Protein AF-A0A919WTZ7-F1 (afdb_monomer)

Radius of gyration: 22.17 Å; Cα contacts (8 Å, |Δi|>4): 143; chains: 1; bounding box: 46×24×69 Å

Sequence (111 aa):
MKINKNRYLVILMVSIGIIVISSFFIPKETKPSPSTRVIIDNTYRTYIAPMCFDKADVTNWIDETSLKKAKELNYKPHSSCTENALKGEKDTLFTSILRELGILENKWRNW

Mean predicted aligned error: 7.42 Å

Secondary structure (DSSP, 8-state):
----HHHHHHHHHHHHHHHHHHHTTSEEEEPPPTT-EEEEETTTTEEE-GGGGGGS---S-EEEEEHHHHHHTTPEESSHHHHHHSSPEEEEHHHHHHHHTTSS--TTT--

Structure (mmCIF, N/CA/C/O backbone):
data_AF-A0A919WTZ7-F1
#
_entry.id   AF-A0A919WTZ7-F1
#
loop_
_atom_site.group_PDB
_atom_site.id
_atom_site.type_symbol
_atom_site.label_atom_id
_atom_site.label_alt_id
_atom_site.label_comp_id
_atom_site.label_asym_id
_atom_site.label_entity_id
_atom_site.label_seq_id
_atom_site.pdbx_PDB_ins_code
_atom_site.Cartn_x
_atom_site.Cartn_y
_atom_site.Cartn_z
_atom_site.occupancy
_atom_site.B_iso_or_equiv
_atom_site.auth_seq_id
_atom_site.auth_comp_id
_atom_site.auth_asym_id
_atom_site.auth_atom_id
_atom_site.pdbx_PDB_model_num
ATOM 1 N N . MET A 1 1 ? -30.740 15.695 46.207 1.00 50.09 1 MET A N 1
ATOM 2 C CA . MET A 1 1 ? -30.804 14.445 45.416 1.00 50.09 1 MET A CA 1
ATOM 3 C C . MET A 1 1 ? -29.559 13.607 45.723 1.00 50.09 1 MET A C 1
ATOM 5 O O . MET A 1 1 ? -28.498 13.903 45.195 1.00 50.09 1 MET A O 1
ATOM 9 N N . LYS A 1 2 ? -29.634 12.647 46.662 1.00 55.38 2 LYS A N 1
ATOM 10 C CA . LYS A 1 2 ? -28.490 11.800 47.069 1.00 55.38 2 LYS A CA 1
ATOM 11 C C . LYS A 1 2 ? -28.350 10.670 46.043 1.00 55.38 2 LYS A C 1
ATOM 13 O O . LYS A 1 2 ? -29.180 9.768 45.997 1.00 55.38 2 LYS A O 1
ATOM 18 N N . ILE A 1 3 ? -27.376 10.773 45.147 1.00 61.41 3 ILE A N 1
ATOM 19 C CA . ILE A 1 3 ? -27.143 9.767 44.105 1.00 61.41 3 ILE A CA 1
ATOM 20 C C . ILE A 1 3 ? -26.358 8.608 44.743 1.00 61.41 3 ILE A C 1
ATOM 22 O O . ILE A 1 3 ? -25.256 8.807 45.246 1.00 61.41 3 ILE A O 1
ATOM 26 N N . ASN A 1 4 ? -26.942 7.406 44.777 1.00 71.31 4 ASN A N 1
ATOM 27 C CA . ASN A 1 4 ? -26.330 6.217 45.390 1.00 71.31 4 ASN A CA 1
ATOM 28 C C . ASN A 1 4 ? -25.022 5.823 44.678 1.00 71.31 4 ASN A C 1
ATOM 30 O O . ASN A 1 4 ? -24.933 5.922 43.456 1.00 71.31 4 ASN A O 1
ATOM 34 N N . LYS A 1 5 ? -24.034 5.292 45.412 1.00 75.56 5 LYS A N 1
ATOM 35 C CA . LYS A 1 5 ? -22.731 4.835 44.877 1.00 75.56 5 LYS A CA 1
ATOM 36 C C . LYS A 1 5 ? -22.863 3.911 43.649 1.00 75.56 5 LYS A C 1
ATOM 38 O O . LYS A 1 5 ? -22.118 4.066 42.687 1.00 75.56 5 LYS A O 1
ATOM 43 N N . ASN A 1 6 ? -23.872 3.035 43.621 1.00 77.56 6 ASN A N 1
ATOM 44 C CA . ASN A 1 6 ? -24.160 2.176 42.461 1.00 77.56 6 ASN A CA 1
ATOM 45 C C . ASN A 1 6 ? -24.584 2.958 41.209 1.00 77.56 6 ASN A C 1
ATOM 47 O O . ASN A 1 6 ? -24.264 2.547 40.101 1.00 77.56 6 ASN A O 1
ATOM 51 N N . ARG A 1 7 ? -25.261 4.103 41.359 1.00 84.06 7 ARG A N 1
ATOM 52 C CA . ARG A 1 7 ? -25.611 4.968 40.223 1.00 84.06 7 ARG A CA 1
ATOM 53 C C . ARG A 1 7 ? -24.376 5.635 39.620 1.00 84.06 7 ARG A C 1
ATOM 55 O O . ARG A 1 7 ? -24.308 5.741 38.404 1.00 84.06 7 ARG A O 1
ATOM 62 N N . TYR A 1 8 ? -23.387 6.012 40.435 1.00 87.00 8 TYR A N 1
ATOM 63 C CA . TYR A 1 8 ? -22.105 6.520 39.929 1.00 87.00 8 TYR A CA 1
ATOM 64 C C . TYR A 1 8 ? -21.340 5.463 39.131 1.00 87.00 8 TYR A C 1
ATOM 66 O O . TYR A 1 8 ? -20.819 5.777 38.067 1.00 87.00 8 TYR A O 1
ATOM 74 N N . LEU A 1 9 ? -21.321 4.211 39.601 1.00 87.94 9 LEU A N 1
ATOM 75 C CA . LEU A 1 9 ? -20.688 3.108 38.869 1.00 87.94 9 LEU A CA 1
ATOM 76 C C . LEU A 1 9 ? -21.370 2.837 37.522 1.00 87.94 9 LEU A C 1
ATOM 78 O O . LEU A 1 9 ? -20.685 2.630 36.525 1.00 87.94 9 LEU A O 1
ATOM 82 N N . VAL A 1 10 ? -22.704 2.888 37.472 1.00 90.44 10 VAL A N 1
ATOM 83 C CA . VAL A 1 10 ? -23.453 2.734 36.214 1.00 90.44 10 VAL A CA 1
ATOM 84 C C . VAL A 1 10 ? -23.164 3.891 35.256 1.00 90.44 10 VAL A C 1
ATOM 86 O O . VAL A 1 10 ? -22.867 3.646 34.092 1.00 90.44 10 VAL A O 1
ATOM 89 N N . ILE A 1 11 ? -23.183 5.140 35.735 1.00 91.31 11 ILE A N 1
ATOM 90 C CA . ILE A 1 11 ? -22.867 6.317 34.908 1.00 91.31 11 ILE A CA 1
ATOM 91 C C . ILE A 1 11 ? -21.433 6.234 34.366 1.00 91.31 11 ILE A C 1
ATOM 93 O O . ILE A 1 11 ? -21.215 6.525 33.194 1.00 91.31 11 ILE A O 1
ATOM 97 N N . LEU A 1 12 ? -20.476 5.795 35.190 1.00 91.94 12 LEU A N 1
ATOM 98 C CA . LEU A 1 12 ? -19.082 5.616 34.787 1.00 91.94 12 LEU A CA 1
ATOM 99 C C . LEU A 1 12 ? -18.923 4.523 33.719 1.00 91.94 12 LEU A C 1
ATOM 101 O O . LEU A 1 12 ? -18.202 4.714 32.747 1.00 91.94 12 LEU A O 1
ATOM 105 N N . MET A 1 13 ? -19.606 3.384 33.863 1.00 91.69 13 MET A N 1
ATOM 106 C CA . MET A 1 13 ? -19.559 2.329 32.843 1.00 91.69 13 MET A CA 1
ATOM 107 C C . MET A 1 13 ? -20.181 2.783 31.521 1.00 91.69 13 MET A C 1
ATOM 109 O O . MET A 1 13 ? -19.619 2.527 30.458 1.00 91.69 13 MET A O 1
ATOM 113 N N . VAL A 1 14 ? -21.307 3.499 31.578 1.00 93.38 14 VAL A N 1
ATOM 114 C CA . VAL A 1 14 ? -21.962 4.042 30.382 1.00 93.38 14 VAL A CA 1
ATOM 115 C C . VAL A 1 14 ? -21.076 5.083 29.696 1.00 93.38 14 VAL A C 1
ATOM 117 O O . VAL A 1 14 ? -20.934 5.040 28.477 1.00 93.38 14 VAL A O 1
ATOM 120 N N . SER A 1 15 ? -20.435 5.984 30.448 1.00 91.50 15 SER A N 1
ATOM 121 C CA . SER A 1 15 ? -19.555 6.999 29.858 1.00 91.50 15 SER A CA 1
ATOM 122 C C . SER A 1 15 ? -18.327 6.382 29.185 1.00 91.50 15 SER A C 1
ATOM 124 O O . SER A 1 15 ? -17.999 6.766 28.064 1.00 91.50 15 SER A O 1
ATOM 126 N N . ILE A 1 16 ? -17.698 5.377 29.806 1.00 92.38 16 ILE A N 1
ATOM 127 C CA . ILE A 1 16 ? -16.593 4.621 29.198 1.00 92.38 16 ILE A CA 1
ATOM 128 C C . ILE A 1 16 ? -17.066 3.914 27.923 1.00 92.38 16 ILE A C 1
ATOM 130 O O . ILE A 1 16 ? -16.396 3.998 26.896 1.00 92.38 16 ILE A O 1
ATOM 134 N N . GLY A 1 17 ? -18.237 3.271 27.959 1.00 92.25 17 GLY A N 1
ATOM 135 C CA . GLY A 1 17 ? -18.817 2.613 26.786 1.00 92.25 17 GLY A CA 1
ATOM 136 C C . GLY A 1 17 ? -19.019 3.577 25.615 1.00 92.25 17 GLY A C 1
ATOM 137 O O . GLY A 1 17 ? -18.633 3.268 24.490 1.00 92.25 17 GLY A O 1
ATOM 138 N N . ILE A 1 18 ? -19.540 4.777 25.881 1.00 91.50 18 ILE A N 1
ATOM 139 C CA . ILE A 1 18 ? -19.732 5.817 24.860 1.00 91.50 18 ILE A CA 1
ATOM 140 C C . ILE A 1 18 ? -18.393 6.267 24.261 1.00 91.50 18 ILE A C 1
ATOM 142 O O . ILE A 1 18 ? -18.300 6.414 23.045 1.00 91.50 18 ILE A O 1
ATOM 146 N N . ILE A 1 19 ? -17.357 6.461 25.084 1.00 89.94 19 ILE A N 1
ATOM 147 C CA . ILE A 1 19 ? -16.016 6.859 24.620 1.00 89.94 19 ILE A CA 1
ATOM 148 C C . ILE A 1 19 ? -15.399 5.778 23.725 1.00 89.94 19 ILE A C 1
ATOM 150 O O . ILE A 1 19 ? -14.840 6.080 22.672 1.00 89.94 19 ILE A O 1
ATOM 154 N N . VAL A 1 20 ? -15.513 4.509 24.117 1.00 88.19 20 VAL A N 1
ATOM 155 C CA . VAL A 1 20 ? -14.990 3.395 23.318 1.00 88.19 20 VAL A CA 1
ATOM 156 C C . VAL A 1 20 ? -15.725 3.313 21.983 1.00 88.19 20 VAL A C 1
ATOM 158 O O . VAL A 1 20 ? -15.081 3.261 20.940 1.00 88.19 20 VAL A O 1
ATOM 161 N N . ILE A 1 21 ? -17.057 3.381 21.987 1.00 87.25 21 ILE A N 1
ATOM 162 C CA . ILE A 1 21 ? -17.858 3.329 20.757 1.00 87.25 21 ILE A CA 1
ATOM 163 C C . ILE A 1 21 ? -17.542 4.513 19.835 1.00 87.25 21 ILE A C 1
ATOM 165 O O . ILE A 1 21 ? 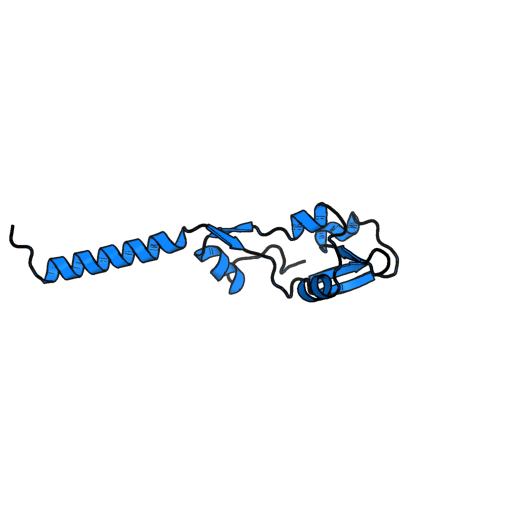-17.355 4.313 18.637 1.00 87.25 21 ILE A O 1
ATOM 169 N N . SER A 1 22 ? -17.437 5.734 20.368 1.00 85.44 22 SER A N 1
ATOM 170 C CA . SER A 1 22 ? -17.149 6.921 19.555 1.00 85.44 22 SER A CA 1
ATOM 171 C C . SER A 1 22 ? -15.753 6.880 18.931 1.00 85.44 22 SER A C 1
ATOM 173 O O . SER A 1 22 ? -15.573 7.357 17.809 1.00 85.44 22 SER A O 1
ATOM 175 N N . SER A 1 23 ? -14.785 6.237 19.595 1.00 81.00 23 SER A N 1
ATOM 176 C CA . SER A 1 23 ? -13.429 6.074 19.062 1.00 81.00 23 SER A CA 1
ATOM 177 C C . SER A 1 23 ? -13.396 5.298 17.740 1.00 81.00 23 SER A C 1
ATOM 179 O O . SER A 1 23 ? -12.589 5.613 16.869 1.00 81.00 23 SER A O 1
ATOM 181 N N . PHE A 1 24 ? -14.326 4.365 17.510 1.00 82.56 24 PHE A N 1
ATOM 182 C CA . PHE A 1 24 ? -14.397 3.610 16.254 1.00 82.56 24 PHE A CA 1
ATOM 183 C C . PHE A 1 24 ? -14.786 4.461 15.039 1.00 82.56 24 PHE A C 1
ATOM 185 O O . PHE A 1 24 ? -14.536 4.031 13.915 1.00 82.56 24 PHE A O 1
ATOM 192 N N . PHE A 1 25 ? -15.351 5.656 15.241 1.00 82.06 25 PHE A N 1
ATOM 193 C CA . PHE A 1 25 ? -15.747 6.573 14.166 1.00 82.06 25 PHE A CA 1
ATOM 194 C C . PHE A 1 25 ? -14.667 7.602 13.812 1.00 82.06 25 PHE A C 1
ATOM 196 O O . PHE A 1 25 ? -14.874 8.419 12.915 1.00 82.06 25 PHE A O 1
ATOM 203 N N . ILE A 1 26 ? -13.510 7.575 14.482 1.00 82.62 26 ILE A N 1
ATOM 204 C CA . ILE A 1 26 ? -12.401 8.469 14.149 1.00 82.62 26 ILE A CA 1
ATOM 205 C C . ILE A 1 26 ? -11.847 8.073 12.766 1.00 82.62 26 ILE A C 1
ATOM 207 O O . ILE A 1 26 ? -11.500 6.901 12.562 1.00 82.62 26 ILE A O 1
ATOM 211 N N . PRO A 1 27 ? -11.764 9.019 11.809 1.00 78.69 27 PRO A N 1
ATOM 212 C CA . PRO A 1 27 ? -11.224 8.747 10.486 1.00 78.69 27 PRO A CA 1
ATOM 213 C C . PRO A 1 27 ? -9.723 8.445 10.573 1.00 78.69 27 PRO A C 1
ATOM 215 O O . PRO A 1 27 ? -8.961 9.184 11.198 1.00 78.69 27 PRO A O 1
ATOM 218 N N . LYS A 1 28 ? -9.294 7.370 9.913 1.00 81.25 28 LYS A N 1
ATOM 219 C CA . LYS A 1 28 ? -7.899 6.947 9.761 1.00 81.25 28 LYS A CA 1
ATOM 220 C C . LYS A 1 28 ? -7.611 6.722 8.278 1.00 81.25 28 LYS A C 1
ATOM 222 O O . LYS A 1 28 ? -8.417 6.156 7.549 1.00 81.25 28 LYS A O 1
ATOM 227 N N . GLU A 1 29 ? -6.434 7.140 7.828 1.00 80.06 29 GLU A N 1
ATOM 228 C CA . GLU A 1 29 ? -5.966 6.781 6.490 1.00 80.06 29 GLU A CA 1
ATOM 229 C C . GLU A 1 29 ? -5.467 5.331 6.474 1.00 80.06 29 GLU A C 1
ATOM 231 O O . GLU A 1 29 ? -4.459 5.007 7.112 1.00 80.06 29 GLU A O 1
ATOM 236 N N . THR A 1 30 ? -6.141 4.464 5.719 1.00 81.94 30 THR A N 1
ATOM 237 C CA . THR A 1 30 ? -5.646 3.115 5.421 1.00 81.94 30 THR A CA 1
ATOM 238 C C . THR A 1 30 ? -4.746 3.193 4.198 1.00 81.94 30 THR A C 1
ATOM 240 O O . THR A 1 30 ? -5.177 3.583 3.113 1.00 81.94 30 THR A O 1
ATOM 243 N N . LYS A 1 31 ? -3.476 2.828 4.367 1.00 85.69 31 LYS A N 1
ATOM 244 C CA . LYS A 1 31 ? -2.478 2.808 3.289 1.00 85.69 31 LYS A CA 1
ATOM 245 C C . LYS A 1 31 ? -2.319 1.386 2.744 1.00 85.69 31 LYS A C 1
ATOM 247 O O . LYS A 1 31 ? -2.546 0.435 3.494 1.00 85.69 31 LYS A O 1
ATOM 252 N N . PRO A 1 32 ? -1.885 1.223 1.480 1.00 87.75 32 PRO A N 1
ATOM 253 C CA . PRO A 1 32 ? -1.512 -0.090 0.967 1.00 87.75 32 PRO A CA 1
ATOM 254 C C . PRO A 1 32 ? -0.443 -0.725 1.856 1.00 87.75 32 PRO A C 1
ATOM 256 O O . PRO A 1 32 ? 0.482 -0.047 2.320 1.00 87.75 32 PRO A O 1
ATOM 259 N N . SER A 1 33 ? -0.559 -2.039 2.063 1.00 88.88 33 SER A N 1
ATOM 260 C CA . SER A 1 33 ? 0.435 -2.809 2.811 1.00 88.88 33 SER A CA 1
ATOM 261 C C . SER A 1 33 ? 1.832 -2.598 2.209 1.00 88.88 33 SER A C 1
ATOM 263 O O . SER A 1 33 ? 1.958 -2.551 0.981 1.00 88.88 33 SER A O 1
ATOM 265 N N . PRO A 1 34 ? 2.907 -2.547 3.013 1.00 90.56 34 PRO A N 1
ATOM 266 C CA . PRO A 1 34 ? 4.276 -2.562 2.500 1.00 90.56 34 PRO A CA 1
ATOM 267 C C . PRO A 1 34 ? 4.556 -3.747 1.558 1.00 90.56 34 PRO A C 1
ATOM 269 O O . PRO A 1 34 ? 5.349 -3.612 0.630 1.00 90.56 34 PRO A O 1
ATOM 272 N N . SER A 1 35 ? 3.879 -4.881 1.765 1.00 91.75 35 SER A N 1
ATOM 273 C CA . SER A 1 35 ? 3.975 -6.083 0.926 1.00 91.75 35 SER A CA 1
ATOM 274 C C . SER A 1 35 ? 3.100 -6.054 -0.333 1.00 91.75 35 SER A C 1
ATOM 276 O O . SER A 1 35 ? 3.080 -7.037 -1.065 1.00 91.75 35 SER A O 1
ATOM 278 N N . THR A 1 36 ? 2.373 -4.961 -0.591 1.00 92.44 36 THR A N 1
ATOM 279 C CA . THR A 1 36 ? 1.514 -4.824 -1.778 1.00 92.44 36 THR A CA 1
ATOM 280 C C . THR A 1 36 ? 2.327 -5.057 -3.046 1.00 92.44 36 THR A C 1
ATOM 282 O O . THR A 1 36 ? 3.354 -4.405 -3.234 1.00 92.44 36 THR A O 1
ATOM 285 N N . ARG A 1 37 ? 1.859 -5.965 -3.905 1.00 94.88 37 ARG A N 1
ATOM 286 C CA . ARG A 1 37 ? 2.474 -6.279 -5.198 1.00 94.88 37 ARG A CA 1
ATOM 287 C C . ARG A 1 37 ? 2.441 -5.060 -6.119 1.00 94.88 37 ARG A C 1
ATOM 289 O O . ARG A 1 37 ? 1.405 -4.410 -6.254 1.00 94.88 37 ARG A O 1
ATOM 296 N N . VAL A 1 38 ? 3.575 -4.752 -6.735 1.00 96.69 38 VAL A N 1
ATOM 297 C CA . VAL A 1 38 ? 3.718 -3.735 -7.781 1.00 96.69 38 VAL A CA 1
ATOM 298 C C . VAL A 1 38 ? 4.648 -4.253 -8.867 1.00 96.69 38 VAL A C 1
ATOM 300 O O . VAL A 1 38 ? 5.545 -5.048 -8.597 1.00 96.69 38 VAL A O 1
ATOM 303 N N . ILE A 1 39 ? 4.454 -3.767 -10.084 1.00 97.25 39 ILE A N 1
ATOM 304 C CA . ILE A 1 39 ? 5.353 -4.016 -11.210 1.00 97.25 39 ILE A CA 1
ATOM 305 C C . ILE A 1 39 ? 6.340 -2.849 -11.255 1.00 97.25 39 ILE A C 1
ATOM 307 O O . ILE A 1 39 ? 5.938 -1.706 -11.061 1.00 97.25 39 ILE A O 1
ATOM 311 N N . ILE A 1 40 ? 7.624 -3.093 -11.464 1.00 97.69 40 ILE A N 1
ATOM 312 C CA . ILE A 1 40 ? 8.642 -2.056 -11.642 1.00 97.69 40 ILE A CA 1
ATOM 313 C C . ILE A 1 40 ? 9.125 -2.038 -13.084 1.00 97.69 40 ILE A C 1
ATOM 315 O O . ILE A 1 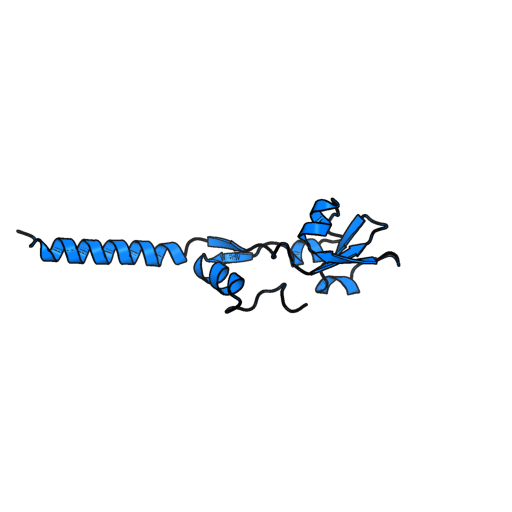40 ? 9.285 -3.088 -13.688 1.00 97.69 40 ILE A O 1
ATOM 319 N N . ASP A 1 41 ? 9.389 -0.846 -13.608 1.00 97.38 41 ASP A N 1
ATOM 320 C CA . ASP A 1 41 ? 10.159 -0.624 -14.828 1.00 97.38 41 ASP A CA 1
ATOM 321 C C . ASP A 1 41 ? 11.525 -0.062 -14.425 1.00 97.38 41 ASP A C 1
ATOM 323 O O . ASP A 1 41 ? 11.628 1.032 -13.853 1.00 97.38 41 ASP A O 1
ATOM 327 N N . ASN A 1 42 ? 12.576 -0.827 -14.708 1.00 97.00 42 ASN A N 1
ATOM 328 C CA . ASN A 1 42 ? 13.941 -0.490 -14.320 1.00 97.00 42 ASN A CA 1
ATOM 329 C C . ASN A 1 42 ? 14.582 0.564 -15.242 1.00 97.00 42 ASN A C 1
ATOM 331 O O . ASN A 1 42 ? 15.508 1.257 -14.812 1.00 97.00 42 ASN A O 1
ATOM 335 N N . THR A 1 43 ? 14.079 0.732 -16.470 1.00 96.44 43 THR A N 1
ATOM 336 C CA . THR A 1 43 ? 14.547 1.749 -17.422 1.00 96.44 43 THR A CA 1
ATOM 337 C C . THR A 1 43 ? 14.136 3.139 -16.953 1.00 96.44 43 THR A C 1
ATOM 339 O O . THR A 1 43 ? 14.978 4.025 -16.802 1.00 96.44 43 THR A O 1
ATOM 342 N N . TYR A 1 44 ? 12.848 3.324 -16.657 1.00 96.31 44 TYR A N 1
ATOM 343 C CA . TYR A 1 44 ? 12.318 4.606 -16.181 1.00 96.31 44 TYR A CA 1
ATOM 344 C C . TYR A 1 44 ? 12.442 4.791 -14.666 1.00 96.31 44 TYR A C 1
ATOM 346 O O . TYR A 1 44 ? 12.202 5.888 -14.160 1.00 96.31 44 TYR A O 1
ATOM 354 N N . ARG A 1 45 ? 12.822 3.734 -13.934 1.00 96.81 45 ARG A N 1
ATOM 355 C CA . ARG A 1 45 ? 12.838 3.694 -12.463 1.00 96.81 45 ARG A CA 1
ATOM 356 C C . ARG A 1 45 ? 11.483 4.082 -11.879 1.00 96.81 45 ARG A C 1
ATOM 358 O O . ARG A 1 45 ? 11.369 4.937 -10.994 1.00 96.81 45 ARG A O 1
ATOM 365 N N . THR A 1 46 ? 10.441 3.454 -12.412 1.00 97.50 46 THR A N 1
ATOM 366 C CA . THR A 1 46 ? 9.061 3.678 -11.978 1.00 97.50 46 THR A CA 1
ATOM 367 C C . THR A 1 46 ? 8.416 2.391 -11.495 1.00 97.50 46 THR A C 1
ATOM 369 O O . THR A 1 46 ? 8.846 1.302 -11.854 1.00 97.50 46 THR A O 1
ATOM 372 N N . TYR A 1 47 ? 7.400 2.508 -10.647 1.00 97.38 47 TYR A N 1
ATOM 373 C CA . TYR A 1 47 ? 6.543 1.394 -10.263 1.00 97.38 47 TYR A CA 1
ATOM 374 C C . TYR A 1 47 ? 5.118 1.618 -10.755 1.00 97.38 47 TYR A C 1
ATOM 376 O O . TYR A 1 47 ? 4.662 2.750 -10.941 1.00 97.38 47 TYR A O 1
ATOM 384 N N . ILE A 1 48 ? 4.414 0.515 -10.959 1.00 97.31 48 ILE A N 1
ATOM 385 C CA . ILE A 1 48 ? 3.128 0.420 -11.622 1.00 97.31 48 ILE A CA 1
ATOM 386 C C . ILE A 1 48 ? 2.226 -0.463 -10.771 1.00 97.31 48 ILE A C 1
ATOM 388 O O . ILE A 1 48 ? 2.581 -1.560 -10.342 1.00 97.31 48 ILE A O 1
ATOM 392 N N . ALA A 1 49 ? 1.040 0.058 -10.510 1.00 96.19 49 ALA A N 1
ATOM 393 C CA . ALA A 1 49 ? -0.059 -0.697 -9.945 1.00 96.19 49 ALA A CA 1
ATOM 394 C C . ALA A 1 49 ? -0.526 -1.751 -10.972 1.00 96.19 49 ALA A C 1
ATOM 396 O O . ALA A 1 49 ? -0.810 -1.343 -12.096 1.00 96.19 49 ALA A O 1
ATOM 397 N N . PRO A 1 50 ? -0.658 -3.053 -10.640 1.00 94.94 50 PRO A N 1
ATOM 398 C CA . PRO A 1 50 ? -1.098 -4.089 -11.579 1.00 94.94 50 PRO A CA 1
ATOM 399 C C . PRO A 1 50 ? -2.324 -3.724 -12.425 1.00 94.94 50 PRO A C 1
ATOM 401 O O . PRO A 1 50 ? -2.295 -3.865 -13.641 1.00 94.94 50 PRO A O 1
ATOM 404 N N . MET A 1 51 ? -3.357 -3.124 -11.822 1.00 93.19 51 MET A N 1
ATOM 405 C CA . MET A 1 51 ? -4.561 -2.677 -12.552 1.00 93.19 51 MET A CA 1
ATOM 406 C C . MET A 1 51 ? -4.312 -1.563 -13.590 1.00 93.19 51 MET A C 1
ATOM 408 O O . MET A 1 51 ? -5.199 -1.223 -14.367 1.00 93.19 51 MET A O 1
ATOM 412 N N . CYS A 1 52 ? -3.148 -0.920 -13.537 1.00 94.75 52 CYS A N 1
ATOM 413 C CA . CYS A 1 52 ? -2.740 0.175 -14.410 1.00 94.75 52 CYS A CA 1
ATOM 414 C C . CYS A 1 52 ? -1.738 -0.271 -15.481 1.00 94.75 52 CYS A C 1
ATOM 416 O O . CYS A 1 52 ? -1.335 0.573 -16.279 1.00 94.75 52 CYS A O 1
ATOM 418 N N . PHE A 1 53 ? -1.329 -1.546 -15.499 1.00 94.62 53 PHE A N 1
ATOM 419 C CA . PHE A 1 53 ? -0.292 -2.044 -16.402 1.00 94.62 53 PHE A CA 1
ATOM 420 C C . PHE A 1 53 ? -0.673 -1.880 -17.876 1.00 94.62 53 PHE A C 1
ATOM 422 O O . PHE A 1 53 ? 0.100 -1.311 -18.634 1.00 94.62 53 PHE A O 1
ATOM 429 N N . ASP A 1 54 ? -1.909 -2.224 -18.249 1.00 91.81 54 ASP A N 1
ATOM 430 C CA . ASP A 1 54 ? -2.402 -2.117 -19.635 1.00 91.81 54 ASP A CA 1
ATOM 431 C C . ASP A 1 54 ? -2.413 -0.682 -20.190 1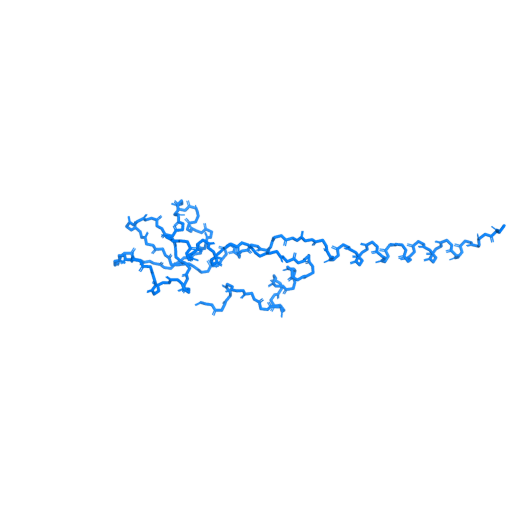.00 91.81 54 ASP A C 1
ATOM 433 O O . ASP A 1 54 ? -2.566 -0.467 -21.390 1.00 91.81 54 ASP A O 1
ATOM 437 N N . LYS A 1 55 ? -2.300 0.321 -19.312 1.00 89.94 55 LYS A N 1
ATOM 438 C CA . LYS A 1 55 ? -2.280 1.750 -19.660 1.00 89.94 55 LYS A CA 1
ATOM 439 C C . LYS A 1 55 ? -0.907 2.388 -19.454 1.00 89.94 55 LYS A C 1
ATOM 441 O O . LYS A 1 55 ? -0.778 3.596 -19.646 1.00 89.94 55 LYS A O 1
ATOM 446 N N . ALA A 1 56 ? 0.071 1.625 -18.973 1.00 89.19 56 ALA A N 1
ATOM 447 C CA . ALA A 1 56 ? 1.419 2.101 -18.718 1.00 89.19 56 ALA A CA 1
ATOM 448 C C . ALA A 1 56 ? 2.273 1.942 -19.980 1.00 89.19 56 ALA A C 1
ATOM 450 O O . ALA A 1 56 ? 2.204 0.922 -20.661 1.00 89.19 56 ALA A O 1
ATOM 451 N N . ASP A 1 57 ? 3.085 2.952 -20.275 1.00 90.94 57 ASP A N 1
ATOM 452 C CA . ASP A 1 57 ? 4.061 2.891 -21.360 1.00 90.94 57 ASP A CA 1
ATOM 453 C C . ASP A 1 57 ? 5.357 2.285 -20.807 1.00 90.94 57 ASP A C 1
ATOM 455 O O . ASP A 1 57 ? 6.197 2.980 -20.232 1.00 90.94 57 ASP A O 1
ATOM 459 N N . VAL A 1 58 ? 5.456 0.955 -20.865 1.00 91.50 58 VAL A N 1
ATOM 460 C CA . VAL A 1 58 ? 6.531 0.181 -20.229 1.00 91.50 58 VAL A CA 1
ATOM 461 C C . VAL A 1 58 ? 7.564 -0.320 -21.220 1.00 91.50 58 VAL A C 1
ATOM 463 O O . VAL A 1 58 ? 7.272 -0.656 -22.366 1.00 91.50 58 VAL A O 1
ATOM 466 N N . THR A 1 59 ? 8.794 -0.432 -20.739 1.00 94.31 59 THR A N 1
ATOM 467 C CA . THR A 1 59 ? 9.886 -1.083 -21.458 1.00 94.31 59 THR A CA 1
ATOM 468 C C . THR A 1 59 ? 9.880 -2.596 -21.234 1.00 94.31 59 THR A C 1
ATOM 470 O O . THR A 1 59 ? 9.166 -3.127 -20.389 1.00 94.31 59 THR A O 1
ATOM 473 N N . ASN A 1 60 ? 10.745 -3.315 -21.951 1.00 93.94 60 ASN A N 1
ATOM 474 C CA . ASN A 1 60 ? 10.932 -4.757 -21.753 1.00 93.94 60 ASN A CA 1
ATOM 475 C C . ASN A 1 60 ? 11.766 -5.106 -20.503 1.00 93.94 60 ASN A C 1
ATOM 477 O O . ASN A 1 60 ? 12.052 -6.279 -20.275 1.00 93.94 60 ASN A O 1
ATOM 481 N N . TRP A 1 61 ? 12.185 -4.118 -19.702 1.00 96.69 61 TRP A N 1
ATOM 482 C CA . TRP A 1 61 ? 12.970 -4.340 -18.485 1.00 96.69 61 TRP A CA 1
ATOM 483 C C . TRP A 1 61 ? 12.120 -4.154 -17.222 1.00 96.69 61 TRP A C 1
ATOM 485 O O . TRP A 1 61 ? 12.386 -3.293 -16.375 1.00 96.69 61 TRP A O 1
ATOM 495 N N . ILE A 1 62 ? 11.085 -4.987 -17.114 1.00 96.62 62 ILE A N 1
ATOM 496 C CA . ILE A 1 62 ? 10.129 -4.993 -16.004 1.00 96.62 62 ILE A CA 1
ATOM 497 C C . ILE A 1 62 ? 10.337 -6.179 -15.061 1.00 96.62 62 ILE A C 1
ATOM 499 O O . ILE A 1 62 ? 10.853 -7.218 -15.464 1.00 96.62 62 ILE A O 1
ATOM 503 N N . ASP A 1 63 ? 9.931 -6.013 -13.806 1.00 96.31 63 ASP A N 1
ATOM 504 C CA . ASP A 1 63 ? 9.928 -7.070 -12.786 1.00 96.31 63 ASP A CA 1
ATOM 505 C C . ASP A 1 63 ? 8.787 -6.836 -11.780 1.00 96.31 63 ASP A C 1
ATOM 507 O O . ASP A 1 63 ? 8.206 -5.753 -11.736 1.00 96.31 63 ASP A O 1
ATOM 511 N N . GLU A 1 64 ? 8.464 -7.819 -10.946 1.00 96.25 64 GLU A N 1
ATOM 512 C CA . GLU A 1 64 ? 7.494 -7.680 -9.860 1.00 96.25 64 GLU A CA 1
ATOM 513 C C . GLU A 1 64 ? 8.182 -7.587 -8.501 1.00 96.25 64 GLU A C 1
ATOM 515 O O . GLU A 1 64 ? 9.133 -8.297 -8.181 1.00 96.25 64 GLU A O 1
ATOM 520 N N . THR A 1 65 ? 7.685 -6.701 -7.642 1.00 96.19 65 THR A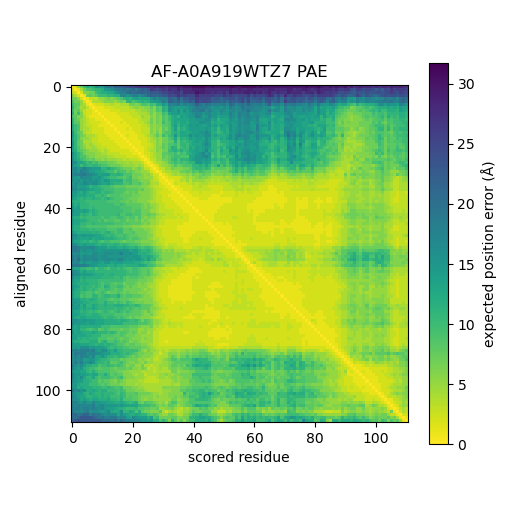 N 1
ATOM 521 C CA . THR A 1 65 ? 8.221 -6.553 -6.292 1.00 96.19 65 THR A CA 1
ATOM 522 C C . THR A 1 65 ? 7.174 -6.024 -5.316 1.00 96.19 65 THR A C 1
ATOM 524 O O . THR A 1 65 ? 6.005 -5.829 -5.648 1.00 96.19 65 THR A O 1
ATOM 527 N N . SER A 1 66 ? 7.583 -5.801 -4.069 1.00 96.56 66 SER A N 1
ATOM 528 C CA . SER A 1 66 ? 6.733 -5.165 -3.063 1.00 96.56 66 SER A CA 1
ATOM 529 C C . SER A 1 66 ? 6.795 -3.641 -3.158 1.00 96.56 66 SER A C 1
ATOM 531 O O . SER A 1 66 ? 7.844 -3.059 -3.439 1.00 96.56 66 SER A O 1
ATOM 533 N N . LEU A 1 67 ? 5.695 -2.967 -2.821 1.00 95.81 67 LEU A N 1
ATOM 534 C CA . LEU A 1 67 ? 5.631 -1.509 -2.742 1.00 95.81 67 LEU A CA 1
ATOM 535 C C . LEU A 1 67 ? 6.718 -0.939 -1.821 1.00 95.81 67 LEU A C 1
ATOM 537 O O . LEU A 1 67 ? 7.280 0.119 -2.105 1.00 95.81 67 LEU A O 1
ATOM 541 N N . LYS A 1 68 ? 7.037 -1.643 -0.727 1.00 96.62 68 LYS A N 1
ATOM 542 C CA . LYS A 1 68 ? 8.156 -1.300 0.155 1.00 96.62 68 LYS A CA 1
ATOM 543 C C . LYS A 1 68 ? 9.475 -1.288 -0.610 1.00 96.62 68 LYS A C 1
ATOM 545 O O . LYS A 1 68 ? 10.176 -0.282 -0.573 1.00 96.62 68 LYS A O 1
ATOM 550 N N . LYS A 1 69 ? 9.782 -2.367 -1.333 1.00 97.19 69 LYS A N 1
ATOM 551 C CA . LYS A 1 69 ? 11.036 -2.489 -2.079 1.00 97.19 69 LYS A CA 1
ATOM 552 C C . LYS A 1 69 ? 11.141 -1.451 -3.196 1.00 97.19 69 LYS A C 1
ATOM 554 O O . LYS A 1 69 ? 12.186 -0.827 -3.332 1.00 97.19 69 LYS A O 1
ATOM 559 N N . ALA A 1 70 ? 10.060 -1.198 -3.932 1.00 97.06 70 ALA A N 1
ATOM 560 C CA . ALA A 1 70 ? 10.026 -0.152 -4.956 1.00 97.06 70 ALA A CA 1
ATOM 561 C C . ALA A 1 70 ? 10.335 1.241 -4.371 1.00 97.06 70 ALA A C 1
ATOM 563 O O . ALA A 1 70 ? 11.110 2.006 -4.945 1.00 97.06 70 ALA A O 1
ATOM 564 N N . LYS A 1 71 ? 9.787 1.555 -3.189 1.00 95.81 71 LYS A N 1
ATOM 565 C CA . LYS A 1 71 ? 10.083 2.807 -2.474 1.00 95.81 71 LYS A CA 1
ATOM 566 C C . LYS A 1 71 ? 11.521 2.866 -1.959 1.00 95.81 71 LYS A C 1
ATOM 568 O O . LYS A 1 71 ? 12.146 3.911 -2.080 1.00 95.81 71 LYS A O 1
ATOM 573 N N . GLU A 1 72 ? 12.060 1.766 -1.434 1.00 97.62 72 GLU A N 1
ATOM 574 C CA . GLU A 1 72 ? 13.471 1.671 -1.015 1.00 97.62 72 GLU A CA 1
ATOM 575 C C . GLU A 1 72 ? 14.443 1.873 -2.188 1.00 97.62 72 GLU A C 1
ATOM 577 O O . GLU A 1 72 ? 15.505 2.466 -2.020 1.00 97.62 72 GLU A O 1
ATOM 582 N N . LEU A 1 73 ? 14.063 1.427 -3.389 1.00 96.56 73 LEU A N 1
ATOM 583 C CA . LEU A 1 73 ? 14.802 1.670 -4.630 1.00 96.56 73 LEU A CA 1
ATOM 584 C C . LEU A 1 73 ? 14.638 3.107 -5.164 1.00 96.56 73 LEU A C 1
ATOM 586 O O . LEU A 1 73 ? 15.252 3.455 -6.171 1.00 96.56 73 LEU A O 1
ATOM 590 N N . ASN A 1 74 ? 13.854 3.955 -4.487 1.00 97.00 74 ASN A N 1
ATOM 591 C CA . ASN A 1 74 ? 13.492 5.316 -4.894 1.00 97.00 74 ASN A CA 1
ATOM 592 C C . ASN A 1 74 ? 12.751 5.392 -6.237 1.00 97.00 74 ASN A C 1
ATOM 594 O O . ASN A 1 74 ? 12.883 6.373 -6.972 1.00 97.00 74 ASN A O 1
ATOM 598 N N . TYR A 1 75 ? 11.964 4.365 -6.567 1.00 97.19 75 TYR A N 1
ATOM 599 C CA . TYR A 1 75 ? 11.171 4.373 -7.792 1.00 97.19 75 TYR A CA 1
ATOM 600 C C . TYR A 1 75 ? 9.937 5.247 -7.590 1.00 97.19 75 TYR A C 1
ATOM 602 O O . TYR A 1 75 ? 9.343 5.274 -6.508 1.00 97.19 75 TYR A O 1
ATOM 610 N N . LYS A 1 76 ? 9.548 5.978 -8.633 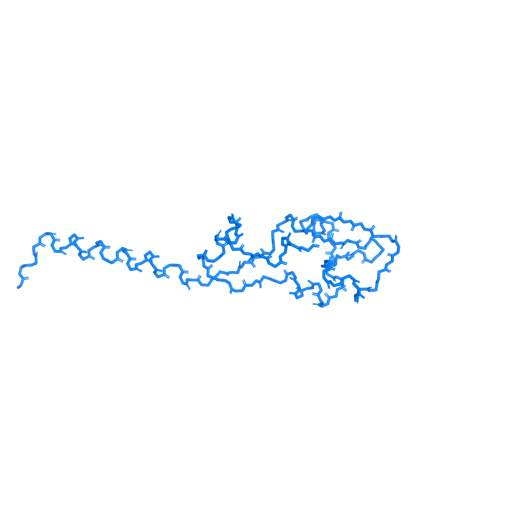1.00 97.00 76 LYS A N 1
ATOM 611 C CA . LYS A 1 76 ? 8.375 6.865 -8.608 1.00 97.00 76 LYS A CA 1
ATOM 612 C C . LYS A 1 76 ? 7.144 6.161 -9.189 1.00 97.00 76 LYS A C 1
ATOM 614 O O . LYS A 1 76 ? 7.308 5.234 -9.976 1.00 97.00 76 LYS A O 1
ATOM 619 N N . PRO A 1 77 ? 5.912 6.571 -8.842 1.00 96.62 77 PRO A N 1
ATOM 620 C CA . PRO A 1 77 ? 4.740 6.093 -9.566 1.00 96.62 77 PRO A CA 1
ATOM 621 C C . PRO A 1 77 ? 4.892 6.412 -11.058 1.00 96.62 77 PRO A C 1
ATOM 623 O O . PRO A 1 77 ? 5.242 7.536 -11.410 1.00 96.62 77 PRO A O 1
ATOM 626 N N . HIS A 1 78 ? 4.624 5.436 -11.921 1.00 96.19 78 HIS A N 1
ATOM 627 C CA . HIS A 1 78 ? 4.743 5.596 -13.372 1.00 96.19 78 HIS A CA 1
ATOM 628 C C . HIS A 1 78 ? 3.737 6.604 -13.943 1.00 96.19 78 HIS A C 1
ATOM 630 O O . HIS A 1 78 ? 4.038 7.348 -14.869 1.00 96.19 78 HIS A O 1
ATOM 636 N N . SER A 1 79 ? 2.527 6.636 -13.385 1.00 94.81 79 SER A N 1
ATOM 637 C CA . SER A 1 79 ? 1.439 7.480 -13.870 1.00 94.81 79 SER A CA 1
ATOM 638 C C . SER A 1 79 ? 0.476 7.862 -12.750 1.00 94.81 79 SER A C 1
ATOM 640 O O . SER A 1 79 ? 0.488 7.279 -11.658 1.00 94.81 79 SER A O 1
ATOM 642 N N . SER A 1 80 ? -0.421 8.803 -13.053 1.00 94.88 80 SER A N 1
ATOM 643 C CA . SER A 1 80 ? -1.529 9.178 -12.169 1.00 94.88 80 SER A CA 1
ATOM 644 C C . SER A 1 80 ? -2.461 7.999 -11.869 1.00 94.88 80 SER A C 1
ATOM 646 O O . SER A 1 80 ? -3.049 7.949 -10.791 1.00 94.88 80 SER A O 1
ATOM 648 N N . CYS A 1 81 ? -2.570 7.012 -12.772 1.00 94.31 81 CYS A N 1
ATOM 649 C CA . CYS A 1 81 ? -3.302 5.775 -12.498 1.00 94.31 81 CYS A CA 1
ATOM 650 C C . CYS A 1 81 ? -2.686 5.047 -11.300 1.00 94.31 81 CYS A C 1
ATOM 652 O O . CYS A 1 81 ? -3.393 4.741 -10.343 1.00 94.31 81 CYS A O 1
ATOM 654 N N . THR A 1 82 ? -1.367 4.835 -11.316 1.00 95.19 82 THR A N 1
ATOM 655 C CA . THR A 1 82 ? -0.656 4.159 -10.224 1.00 95.19 82 THR A CA 1
ATOM 656 C C . THR A 1 82 ? -0.729 4.945 -8.922 1.00 95.19 82 THR A C 1
ATOM 658 O O . THR A 1 82 ? -0.982 4.362 -7.867 1.00 95.19 82 THR A O 1
ATOM 661 N N . GLU A 1 83 ? -0.547 6.264 -8.989 1.00 94.62 83 GLU A N 1
ATOM 662 C CA . GLU A 1 83 ? -0.646 7.130 -7.815 1.00 94.62 83 GLU A CA 1
ATOM 663 C C . GLU A 1 83 ? -2.033 7.033 -7.165 1.00 94.62 83 GLU A C 1
ATOM 665 O O . GLU A 1 83 ? -2.137 6.801 -5.963 1.00 94.62 83 GLU A O 1
ATOM 670 N N . ASN A 1 84 ? -3.103 7.112 -7.960 1.00 92.88 84 ASN A N 1
ATOM 671 C CA . ASN A 1 84 ? -4.477 6.996 -7.471 1.00 92.88 84 ASN A CA 1
ATOM 672 C C . ASN A 1 84 ? -4.828 5.571 -7.018 1.00 92.88 84 ASN A C 1
ATOM 674 O O . ASN A 1 84 ? -5.583 5.386 -6.061 1.00 92.88 84 ASN A O 1
ATOM 678 N N . ALA A 1 85 ? -4.284 4.547 -7.677 1.00 91.81 85 ALA A N 1
ATOM 679 C CA . ALA A 1 85 ? -4.493 3.154 -7.304 1.00 91.81 85 ALA A CA 1
ATOM 680 C C . ALA A 1 85 ? -3.920 2.852 -5.912 1.00 91.81 85 ALA A C 1
ATOM 682 O O . ALA A 1 85 ? -4.572 2.162 -5.128 1.00 91.81 85 ALA A O 1
ATOM 683 N N . LEU A 1 86 ? -2.750 3.412 -5.588 1.00 92.94 86 LEU A N 1
ATOM 684 C CA . LEU A 1 86 ? -2.016 3.188 -4.336 1.00 92.94 86 LEU A CA 1
ATOM 685 C C . LEU A 1 86 ? -2.196 4.307 -3.298 1.00 92.94 86 LEU A C 1
ATOM 687 O O . LEU A 1 86 ? -1.568 4.277 -2.235 1.00 92.94 86 LEU A O 1
ATOM 691 N N . LYS A 1 87 ? -3.051 5.292 -3.581 1.00 90.12 87 LYS A N 1
ATOM 692 C CA . LYS A 1 87 ? -3.433 6.322 -2.615 1.00 90.12 87 LYS A CA 1
ATOM 693 C C . LYS A 1 87 ? -4.203 5.684 -1.461 1.00 90.12 87 LYS A C 1
ATOM 695 O O . LYS A 1 87 ? -5.038 4.811 -1.680 1.00 90.12 87 LYS A O 1
ATOM 700 N N . GLY A 1 88 ? -3.912 6.123 -0.238 1.00 84.50 88 GLY A N 1
ATOM 701 C CA . GLY A 1 88 ? -4.638 5.659 0.940 1.00 84.50 88 GLY A CA 1
ATOM 702 C C . GLY A 1 88 ? -6.112 6.064 0.898 1.00 84.50 88 GLY A C 1
ATOM 703 O O . GLY A 1 88 ? -6.453 7.138 0.397 1.00 84.50 88 GLY A O 1
ATOM 704 N N . GLU A 1 89 ? -6.975 5.207 1.431 1.00 82.44 89 GLU A N 1
ATOM 705 C CA . GLU A 1 89 ? -8.409 5.468 1.557 1.00 82.44 89 GLU A CA 1
ATOM 706 C C . GLU A 1 89 ? -8.726 6.040 2.942 1.00 82.44 89 GLU A C 1
ATOM 708 O O . GLU A 1 89 ? -8.059 5.732 3.935 1.00 82.44 89 GLU A O 1
ATOM 713 N N . LYS A 1 90 ? -9.741 6.911 3.001 1.00 78.69 90 LYS A N 1
ATOM 714 C CA . LYS A 1 90 ? -10.280 7.407 4.269 1.00 78.69 90 LYS A CA 1
ATOM 715 C C . LYS A 1 90 ? -11.215 6.347 4.830 1.00 78.69 90 LYS A C 1
ATOM 717 O O . LYS A 1 90 ? -12.371 6.273 4.427 1.00 78.69 90 LYS A O 1
ATOM 722 N N . ASP A 1 91 ? -10.696 5.567 5.762 1.00 80.25 91 ASP A N 1
ATOM 723 C CA . ASP A 1 91 ? -11.440 4.546 6.482 1.00 80.25 91 ASP A CA 1
ATOM 724 C C . ASP A 1 91 ? -11.714 5.010 7.919 1.00 80.25 91 ASP A C 1
ATOM 726 O O . ASP A 1 91 ? -11.223 6.038 8.391 1.00 80.25 91 ASP A O 1
ATOM 730 N N . THR A 1 92 ? -12.520 4.244 8.640 1.00 84.25 92 THR A N 1
ATOM 731 C CA . THR A 1 92 ? -12.641 4.370 10.096 1.00 84.25 92 THR A CA 1
ATOM 732 C C . THR A 1 92 ? -11.630 3.456 10.784 1.00 84.25 92 THR A C 1
ATOM 734 O O . THR A 1 92 ? -11.169 2.473 10.200 1.00 84.25 92 THR A O 1
ATOM 737 N N . LEU A 1 93 ? -11.297 3.725 12.051 1.00 83.31 93 LEU A N 1
ATOM 738 C CA . LEU A 1 93 ? -10.422 2.834 12.828 1.00 83.31 93 LEU A CA 1
ATOM 739 C C . LEU A 1 93 ? -10.896 1.372 12.803 1.00 83.31 93 LEU A C 1
ATOM 741 O O . LEU A 1 93 ? -10.083 0.466 12.623 1.00 83.31 93 LEU A O 1
ATOM 745 N N . PHE A 1 94 ? -12.208 1.149 12.914 1.00 83.88 94 PHE A N 1
ATOM 746 C CA . PHE A 1 94 ? -12.799 -0.187 12.857 1.00 83.88 94 PHE A CA 1
ATOM 747 C C . PHE A 1 94 ? -12.524 -0.898 11.525 1.00 83.88 94 PHE A C 1
ATOM 749 O O . PHE A 1 94 ? -12.012 -2.016 11.498 1.00 83.88 94 PHE A O 1
ATOM 756 N N . THR A 1 95 ? -12.848 -0.238 10.412 1.00 83.44 95 THR A N 1
ATOM 757 C CA . THR A 1 95 ? -12.739 -0.823 9.067 1.00 83.44 95 THR A CA 1
ATOM 758 C C . THR A 1 95 ? -11.287 -1.047 8.660 1.00 83.44 95 THR A C 1
ATOM 760 O O . THR A 1 95 ? -10.977 -2.083 8.075 1.00 83.44 95 THR A O 1
ATOM 763 N N . SER A 1 96 ? -10.384 -0.147 9.057 1.00 82.69 96 SER A N 1
ATOM 764 C CA . SER A 1 96 ? -8.937 -0.299 8.880 1.00 82.69 96 SER A CA 1
ATOM 765 C C . SER A 1 96 ? -8.416 -1.586 9.540 1.00 82.69 96 SER A C 1
ATOM 767 O O . SER A 1 96 ? -7.755 -2.383 8.877 1.00 82.69 96 SER A O 1
ATOM 769 N N . ILE A 1 97 ? -8.787 -1.849 10.801 1.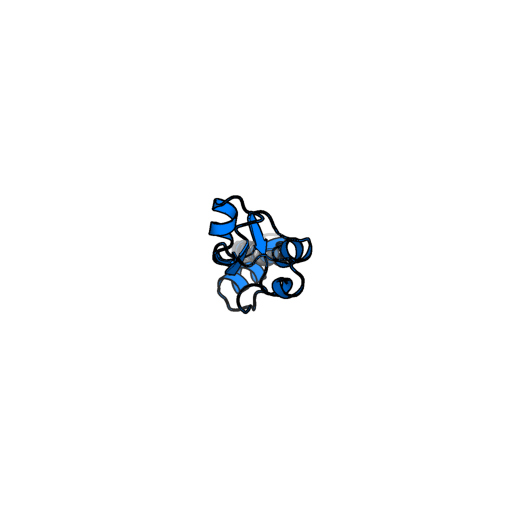00 83.62 97 ILE A N 1
ATOM 770 C CA . ILE A 1 97 ? -8.386 -3.073 11.519 1.00 83.62 97 ILE A CA 1
ATOM 771 C C . ILE A 1 97 ? -8.977 -4.320 10.854 1.00 83.62 97 ILE A C 1
ATOM 773 O O . ILE A 1 97 ? -8.270 -5.302 10.640 1.00 83.62 97 ILE A O 1
ATOM 777 N N . LEU A 1 98 ? -10.261 -4.299 10.490 1.00 85.69 98 LEU A N 1
ATOM 778 C CA . LEU A 1 98 ? -10.890 -5.448 9.833 1.00 85.69 98 LEU A CA 1
ATOM 779 C C . LEU A 1 98 ? -10.253 -5.776 8.472 1.00 85.69 98 LEU A C 1
ATOM 781 O O . LEU A 1 98 ? -10.137 -6.951 8.121 1.00 85.69 98 LEU A O 1
ATOM 785 N N . ARG A 1 99 ? -9.825 -4.759 7.712 1.00 82.69 99 ARG A N 1
ATOM 786 C CA . ARG A 1 99 ? -9.077 -4.927 6.455 1.00 82.69 99 ARG A CA 1
ATOM 787 C C . ARG A 1 99 ? -7.674 -5.490 6.702 1.00 82.69 99 ARG A C 1
ATOM 789 O O . ARG A 1 99 ? -7.250 -6.379 5.963 1.00 82.69 99 ARG A O 1
ATOM 796 N N . GLU A 1 100 ? -6.979 -5.032 7.746 1.00 79.31 100 GLU A N 1
ATOM 797 C CA . GLU A 1 100 ? -5.675 -5.577 8.166 1.00 79.31 100 GLU A CA 1
ATOM 798 C C . GLU A 1 100 ? -5.782 -7.058 8.580 1.00 79.31 100 GLU A C 1
ATOM 800 O O . GLU A 1 100 ? -4.982 -7.879 8.132 1.00 79.31 100 GLU A O 1
ATOM 805 N N . LEU A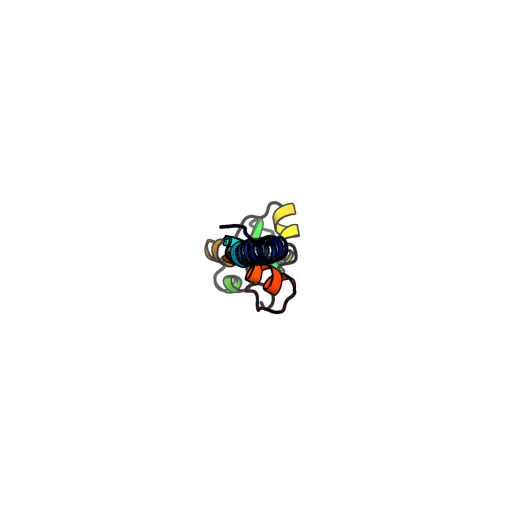 1 101 ? -6.821 -7.428 9.340 1.00 84.19 101 LEU A N 1
ATOM 806 C CA . LEU A 1 101 ? -7.120 -8.818 9.724 1.00 84.19 101 LEU A CA 1
ATOM 807 C C . LEU A 1 101 ? -7.626 -9.679 8.558 1.00 84.19 101 LEU A C 1
ATOM 809 O O . LEU A 1 101 ? -7.740 -10.895 8.681 1.00 84.19 101 LEU A O 1
ATOM 813 N N . GLY A 1 102 ? -7.934 -9.062 7.416 1.00 79.50 102 GLY A N 1
ATOM 814 C CA . GLY A 1 102 ? -8.420 -9.754 6.232 1.00 79.50 102 GLY A CA 1
ATOM 815 C C . GLY A 1 102 ? -9.872 -10.205 6.279 1.00 79.50 102 GLY A C 1
ATOM 816 O O . GLY A 1 102 ? -10.243 -11.023 5.444 1.00 79.50 102 GLY A O 1
ATOM 817 N N . ILE A 1 103 ? -10.657 -9.678 7.219 1.00 87.06 103 ILE A N 1
ATOM 818 C CA . ILE A 1 103 ? -12.100 -9.916 7.333 1.00 87.06 103 ILE A CA 1
ATOM 819 C C . ILE A 1 103 ? -12.847 -9.124 6.256 1.00 87.06 103 ILE A C 1
ATOM 821 O O . ILE A 1 103 ? -13.786 -9.628 5.648 1.00 87.06 103 ILE A O 1
ATOM 825 N N . LEU A 1 104 ? -12.418 -7.882 6.014 1.00 83.38 104 LEU A N 1
ATOM 826 C CA . LEU A 1 104 ? -12.909 -7.067 4.909 1.00 83.38 104 LEU A CA 1
ATOM 827 C C . LEU A 1 104 ? -11.964 -7.168 3.713 1.00 83.38 104 LEU A C 1
AT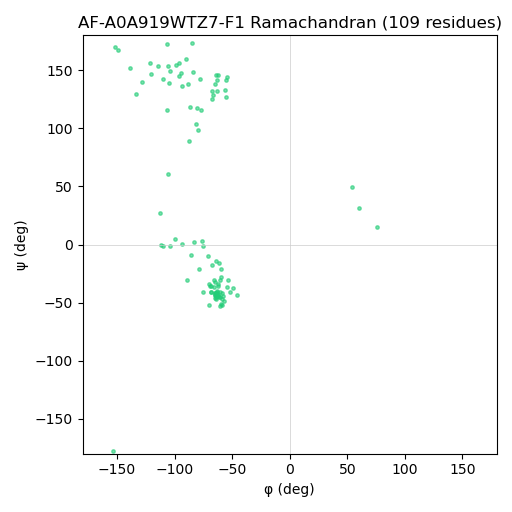OM 829 O O . LEU A 1 104 ? -10.741 -7.235 3.870 1.00 83.38 104 LEU A O 1
ATOM 833 N N . GLU A 1 105 ? -12.542 -7.126 2.515 1.00 77.06 105 GLU A N 1
ATOM 834 C CA . GLU A 1 105 ? -11.774 -7.032 1.282 1.00 77.06 105 GLU A CA 1
ATOM 835 C C . GLU A 1 105 ? -10.990 -5.714 1.243 1.00 77.06 105 GLU A C 1
ATOM 837 O O . GLU A 1 105 ? -11.459 -4.657 1.684 1.00 77.06 105 GLU A O 1
ATOM 842 N N . ASN A 1 106 ? -9.765 -5.791 0.728 1.00 77.69 106 ASN A N 1
ATOM 843 C CA . ASN A 1 106 ? -8.937 -4.627 0.485 1.00 77.69 106 ASN A CA 1
ATOM 844 C C . ASN A 1 106 ? -8.591 -4.558 -1.006 1.00 77.69 106 ASN A C 1
ATOM 846 O O . ASN A 1 106 ? -8.415 -5.579 -1.670 1.00 77.69 106 ASN A O 1
ATOM 850 N N . LYS A 1 107 ? -8.472 -3.331 -1.514 1.00 81.25 107 LYS A N 1
ATOM 851 C CA . LYS A 1 107 ? -8.245 -3.031 -2.933 1.00 81.25 107 LYS A CA 1
ATOM 852 C C . LYS A 1 107 ? -6.956 -3.644 -3.507 1.00 81.25 107 LYS A C 1
ATOM 854 O O . LYS A 1 107 ? -6.839 -3.780 -4.718 1.00 81.25 107 LYS A O 1
ATOM 859 N N . TRP A 1 108 ? -5.987 -3.989 -2.658 1.00 85.31 108 TRP A N 1
ATOM 860 C CA . TRP A 1 108 ? -4.615 -4.327 -3.062 1.00 85.31 108 TRP A CA 1
ATOM 861 C C . TRP A 1 108 ? -4.226 -5.799 -2.854 1.00 85.31 108 TRP A C 1
ATOM 863 O O . TRP A 1 108 ? -3.080 -6.162 -3.114 1.00 85.31 108 TRP A O 1
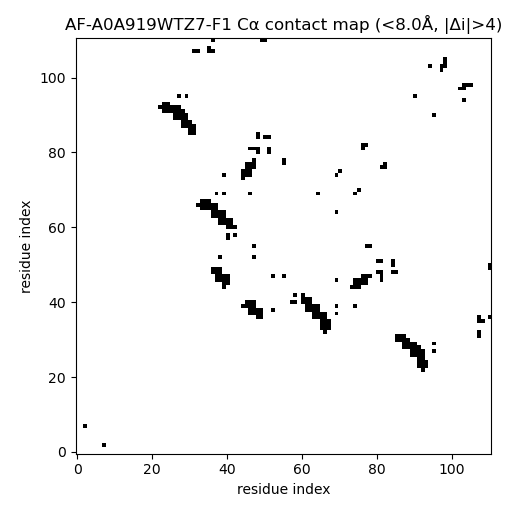ATOM 873 N N . ARG A 1 109 ? -5.123 -6.646 -2.336 1.00 75.56 109 ARG A N 1
ATOM 874 C CA . ARG A 1 109 ? -4.839 -8.063 -2.037 1.00 75.56 109 ARG A CA 1
ATOM 875 C C . ARG A 1 109 ? -5.118 -8.980 -3.226 1.00 75.56 109 ARG A C 1
ATOM 877 O O . ARG A 1 109 ? -4.437 -9.988 -3.351 1.00 75.56 109 ARG A O 1
ATOM 884 N N . ASN A 1 110 ? -6.077 -8.626 -4.079 1.00 68.12 110 ASN A N 1
ATOM 885 C CA . ASN A 1 110 ? -6.657 -9.530 -5.083 1.00 68.12 110 ASN A CA 1
ATOM 886 C C . ASN A 1 110 ? -6.323 -9.141 -6.534 1.00 68.12 110 ASN A C 1
ATOM 888 O O . ASN A 1 110 ? -7.100 -9.422 -7.442 1.00 68.12 110 ASN A O 1
ATOM 892 N N . TRP A 1 111 ? -5.193 -8.469 -6.744 1.00 70.94 111 TRP A N 1
ATOM 893 C CA . TRP A 1 111 ? -4.718 -8.047 -8.062 1.00 70.94 111 TRP A CA 1
ATOM 894 C C . TRP A 1 111 ? -3.387 -8.690 -8.433 1.00 70.94 111 TRP A C 1
ATOM 896 O O . TRP A 1 111 ? -3.261 -9.061 -9.612 1.00 70.94 111 TRP A O 1
#

Nearest PDB structures (foldseek):
  1adn-assembly1_A  TM=6.625E-01  e=8.485E-01  Escherichia coli
  1u8b-assembly1_A  TM=7.220E-01  e=1.440E+00  Escherichia coli
  1wpk-assembly1_A  TM=4.820E-01  e=3.839E-01  Escherichia coli
  1zgw-assembly1_A  TM=5.696E-01  e=2.978E+00  Escherichia coli

Foldseek 3Di:
DDQDPVNVVVVVVVVVVVVVVVLQQDKDWQFPDQQQKWKAAPVQLAIEQPVCVVVAPGDPRMDMGGNNVSVVSVHYHRDPVRVVLRGTDTDTPVVSVCVVVVVDDDSRPPD

pLDDT: mean 88.45, std 8.96, range [50.09, 97.69]

Solvent-accessible surface area (backbone atoms only — not comparable to full-atom values): 6462 Å² total; per-residue (Å²): 136,88,79,52,74,68,55,54,53,52,53,51,52,51,53,52,50,51,53,58,59,55,53,41,68,42,78,36,77,40,62,70,56,56,75,28,70,26,36,35,32,67,84,80,40,23,32,35,34,64,96,37,48,95,76,51,95,74,67,97,55,57,51,78,45,30,46,44,56,42,50,75,71,66,35,42,63,66,42,73,61,21,46,61,70,60,49,57,46,89,33,30,46,51,57,41,51,36,34,75,74,60,78,37,88,54,94,66,79,86,114